Protein AF-X1P5G6-F1 (afdb_monomer)

Organism: NCBI:txid412755

Secondary structure (DSSP, 8-state):
--------TT-----TTHHHHHHHHHHHHHHHHHHHHHHHHHHHHHHHHHHHHHHHHHHHHHHHHHHHHHHHHHHHHTT---B-TTT-PEEPTTS-EE-HHHHHHHH-

Mean predicted aligned error: 16.53 Å

Foldseek 3Di:
DDDDDDDDDPDDDDPPVVVVVVVVVVVVVVVVVVVVVVVVVVVVVVVVVVVVVVVVVVVVVVVVVVVVVVVVVVVVVVPDFDADPPPRWTQDPVRDTDHPVVVVVVVD

Structure (mmCIF, N/CA/C/O backbone):
data_AF-X1P5G6-F1
#
_entry.id   AF-X1P5G6-F1
#
loop_
_atom_site.group_PDB
_atom_site.id
_atom_site.type_symbol
_atom_site.label_atom_id
_atom_site.label_alt_id
_atom_site.label_comp_id
_atom_site.label_asym_id
_atom_site.label_entity_id
_atom_site.label_seq_id
_atom_site.pdbx_PDB_ins_code
_atom_site.Cartn_x
_atom_site.Cartn_y
_atom_site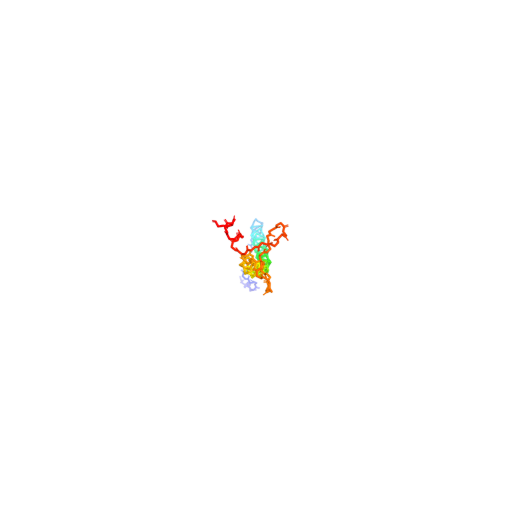.Cartn_z
_atom_site.occupancy
_atom_site.B_iso_or_equiv
_atom_site.auth_seq_id
_atom_site.auth_comp_id
_atom_site.auth_asym_id
_atom_site.auth_atom_id
_atom_site.pdbx_PDB_model_num
ATOM 1 N N . MET A 1 1 ? 46.450 -17.668 -64.295 1.00 36.09 1 MET A N 1
ATOM 2 C CA . MET A 1 1 ? 47.335 -18.277 -63.281 1.00 36.09 1 MET A CA 1
ATOM 3 C C . MET A 1 1 ? 46.866 -17.750 -61.936 1.00 36.09 1 MET A C 1
ATOM 5 O O . MET A 1 1 ? 46.835 -16.542 -61.756 1.00 36.09 1 MET A O 1
ATOM 9 N N . LEU A 1 2 ? 46.317 -18.641 -61.112 1.00 46.62 2 LEU A N 1
ATOM 10 C CA . LEU A 1 2 ? 45.580 -18.354 -59.879 1.00 46.62 2 LEU A CA 1
ATOM 11 C C . LEU A 1 2 ? 46.534 -18.017 -58.727 1.00 46.62 2 LEU A C 1
ATOM 13 O O . LEU A 1 2 ? 47.507 -18.735 -58.527 1.00 46.62 2 LEU A O 1
ATOM 17 N N . ALA A 1 3 ? 46.200 -16.994 -57.940 1.00 42.94 3 ALA A N 1
ATOM 18 C CA . ALA A 1 3 ? 46.677 -16.836 -56.567 1.00 42.94 3 ALA A CA 1
ATOM 19 C C . ALA A 1 3 ? 45.617 -16.062 -55.767 1.00 42.94 3 ALA A C 1
ATOM 21 O O . ALA A 1 3 ? 45.754 -14.874 -55.496 1.00 42.94 3 ALA A O 1
ATOM 22 N N . ILE A 1 4 ? 44.509 -16.740 -55.461 1.00 47.09 4 ILE A N 1
ATOM 23 C CA . ILE A 1 4 ? 43.516 -16.278 -54.489 1.00 47.09 4 ILE A CA 1
ATOM 24 C C . ILE A 1 4 ? 43.632 -17.238 -53.315 1.00 47.09 4 ILE A C 1
ATOM 26 O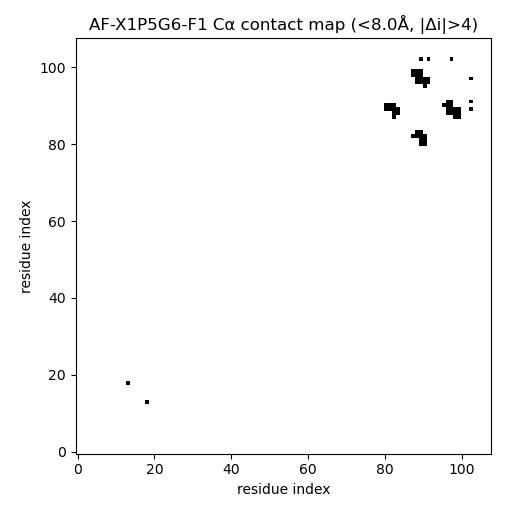 O . ILE A 1 4 ? 43.026 -18.305 -53.317 1.00 47.09 4 ILE A O 1
ATOM 30 N N . GLU A 1 5 ? 44.436 -16.870 -52.325 1.00 53.91 5 GLU A N 1
ATOM 31 C CA . GLU A 1 5 ? 44.390 -17.512 -51.021 1.00 53.91 5 GLU A CA 1
ATOM 32 C C . GLU A 1 5 ? 44.178 -16.462 -49.930 1.00 53.91 5 GLU A C 1
ATOM 34 O O . GLU A 1 5 ? 45.01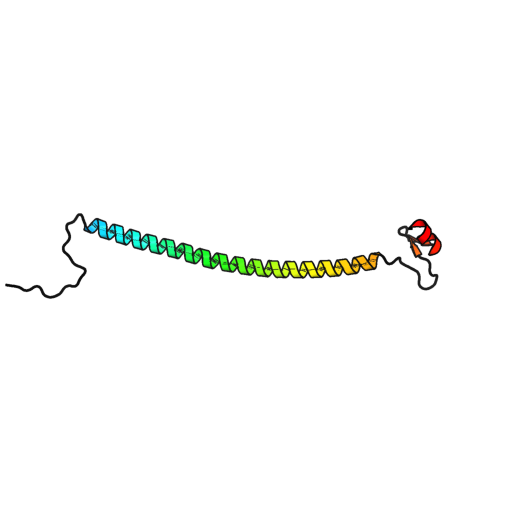1 -15.591 -49.701 1.00 53.91 5 GLU A O 1
ATOM 39 N N . LYS A 1 6 ? 43.048 -16.656 -49.237 1.00 57.53 6 LYS A N 1
ATOM 40 C CA . LYS A 1 6 ? 42.750 -16.275 -47.850 1.00 57.53 6 LYS A CA 1
ATOM 41 C C . LYS A 1 6 ? 42.475 -14.799 -47.556 1.00 57.53 6 LYS A C 1
ATOM 43 O O . LYS A 1 6 ? 43.336 -14.122 -47.019 1.00 57.53 6 LYS A O 1
ATOM 48 N N . ILE A 1 7 ? 41.208 -14.391 -47.689 1.00 43.41 7 ILE A N 1
ATOM 49 C CA . ILE A 1 7 ? 40.502 -13.559 -46.692 1.00 43.41 7 ILE A CA 1
ATOM 50 C C . ILE A 1 7 ? 39.030 -14.041 -46.635 1.00 43.41 7 ILE A C 1
ATOM 52 O O . ILE A 1 7 ? 38.448 -14.360 -47.665 1.00 43.41 7 ILE A O 1
ATOM 56 N N . GLY A 1 8 ? 38.490 -14.205 -45.419 1.00 52.50 8 GLY A N 1
ATOM 57 C CA . GLY A 1 8 ? 37.301 -15.004 -45.071 1.00 52.50 8 GLY A CA 1
ATOM 58 C C . GLY A 1 8 ? 35.901 -14.485 -45.482 1.00 52.50 8 GLY A C 1
ATOM 59 O O . GLY A 1 8 ? 35.775 -13.556 -46.275 1.00 52.50 8 GLY A O 1
ATOM 60 N N . PRO A 1 9 ? 34.823 -15.090 -44.935 1.00 51.91 9 PRO A N 1
ATOM 61 C CA . PRO A 1 9 ? 33.493 -15.196 -45.563 1.00 51.91 9 PRO A CA 1
ATOM 62 C C . PRO A 1 9 ? 32.648 -13.911 -45.617 1.00 51.91 9 PRO A C 1
ATOM 64 O O . PRO A 1 9 ? 31.495 -13.974 -46.028 1.00 51.91 9 PRO A O 1
ATOM 67 N N . TYR A 1 10 ? 33.193 -12.758 -45.223 1.00 53.09 10 TYR A N 1
ATOM 68 C CA . TYR A 1 10 ? 32.436 -11.506 -45.092 1.00 53.09 10 TYR A CA 1
ATOM 69 C C . TYR A 1 10 ? 32.877 -10.384 -46.034 1.00 53.09 10 TYR A C 1
ATOM 71 O O . TYR A 1 10 ? 32.258 -9.326 -46.025 1.00 53.09 10 TYR A O 1
ATOM 79 N N . PHE A 1 11 ? 33.918 -10.574 -46.849 1.00 45.88 11 PHE A N 1
ATOM 80 C CA . PHE A 1 11 ? 34.411 -9.504 -47.719 1.00 45.88 11 PHE A CA 1
ATOM 81 C C . PHE A 1 11 ? 34.156 -9.826 -49.191 1.00 45.88 11 PHE A C 1
ATOM 83 O O . PHE A 1 11 ? 35.060 -10.171 -49.950 1.00 45.88 11 PHE A O 1
ATOM 90 N N . PHE A 1 12 ? 32.885 -9.742 -49.586 1.00 49.12 12 PHE A N 1
ATOM 91 C CA . PHE A 1 12 ? 32.519 -9.644 -50.993 1.00 49.12 12 PHE A CA 1
ATOM 92 C C . PHE A 1 12 ? 32.611 -8.174 -51.414 1.00 49.12 12 PHE A C 1
ATOM 94 O O . PHE A 1 12 ? 32.210 -7.272 -50.686 1.00 49.12 12 PHE A O 1
ATOM 101 N N . PHE A 1 13 ? 33.197 -7.943 -52.580 1.00 52.28 13 PHE A N 1
ATOM 102 C CA . PHE A 1 13 ? 33.337 -6.644 -53.221 1.00 52.28 13 PHE A CA 1
ATOM 103 C C . PHE A 1 13 ? 31.940 -6.195 -53.680 1.00 52.28 13 PHE A C 1
ATOM 105 O O . PHE A 1 13 ? 31.412 -6.757 -54.639 1.00 52.28 13 PHE A O 1
ATOM 112 N N . VAL A 1 14 ? 31.308 -5.247 -52.980 1.00 45.44 14 VAL A N 1
ATOM 113 C CA . VAL A 1 14 ? 29.944 -4.798 -53.308 1.00 45.44 14 VAL A CA 1
ATOM 114 C C . VAL A 1 14 ? 29.952 -3.350 -53.829 1.00 45.44 14 VAL A C 1
ATOM 116 O O . VAL A 1 14 ? 30.642 -2.509 -53.248 1.00 45.44 14 VAL A O 1
ATOM 119 N N . PRO A 1 15 ? 29.231 -3.030 -54.926 1.00 56.91 15 PRO A N 1
ATOM 120 C CA . PRO A 1 15 ? 29.098 -1.667 -55.446 1.00 56.91 15 PRO A CA 1
ATOM 121 C C . PRO A 1 15 ? 28.544 -0.682 -54.401 1.00 56.91 15 PRO A C 1
ATOM 123 O O . PRO A 1 15 ? 27.775 -1.050 -53.516 1.00 56.91 15 PRO A O 1
ATOM 126 N N . ILE A 1 16 ? 28.929 0.589 -54.550 1.00 54.31 16 ILE A N 1
ATOM 127 C CA . ILE A 1 16 ? 28.742 1.720 -53.615 1.00 54.31 16 ILE A CA 1
ATOM 128 C C . ILE A 1 16 ? 27.288 1.909 -53.111 1.00 54.31 16 ILE A C 1
ATOM 130 O O . ILE A 1 16 ? 27.096 2.440 -52.020 1.00 54.31 16 ILE A O 1
ATOM 134 N N . GLU A 1 17 ? 26.268 1.430 -53.833 1.00 60.88 17 GLU A N 1
ATOM 135 C CA . GLU A 1 17 ? 24.854 1.501 -53.413 1.00 60.88 17 GLU A CA 1
ATOM 136 C C . GLU A 1 17 ? 24.443 0.457 -52.354 1.00 60.88 17 GLU A C 1
ATOM 138 O O . GLU A 1 17 ? 23.566 0.731 -51.537 1.00 60.88 17 GLU A O 1
ATOM 143 N N . GLN A 1 18 ? 25.083 -0.715 -52.294 1.00 58.34 18 GLN A N 1
ATOM 144 C CA . GLN A 1 18 ? 24.692 -1.771 -51.347 1.00 58.34 18 GLN A CA 1
ATOM 145 C C . GLN A 1 18 ? 25.323 -1.586 -49.957 1.00 58.34 18 GLN A C 1
ATOM 147 O O . GLN A 1 18 ? 24.743 -1.990 -48.951 1.00 58.34 18 GLN A O 1
ATOM 152 N N . PHE A 1 19 ? 26.488 -0.929 -49.889 1.00 63.47 19 PHE A N 1
ATOM 153 C CA . PHE A 1 19 ? 27.197 -0.638 -48.636 1.00 63.47 19 PHE A CA 1
ATOM 154 C C . PHE A 1 19 ? 26.336 0.186 -47.664 1.00 63.47 19 PHE A C 1
ATOM 156 O O . PHE A 1 19 ? 26.390 0.007 -46.447 1.00 63.47 19 PHE A O 1
ATOM 163 N N . HIS A 1 20 ? 25.485 1.059 -48.207 1.00 70.00 20 HIS A N 1
ATOM 164 C CA . HIS A 1 20 ? 24.540 1.840 -47.418 1.00 70.00 20 HIS A CA 1
ATOM 165 C C . HIS A 1 20 ? 23.436 0.981 -46.788 1.00 70.00 20 HIS A C 1
ATOM 167 O O . HIS A 1 20 ? 23.032 1.253 -45.658 1.00 70.00 20 HIS A O 1
ATOM 173 N N . ILE A 1 21 ? 22.961 -0.055 -47.484 1.00 78.62 21 ILE A N 1
ATOM 174 C CA . ILE A 1 21 ? 21.874 -0.919 -47.008 1.00 78.62 21 ILE A CA 1
ATOM 175 C C . ILE A 1 21 ? 22.345 -1.738 -45.805 1.00 78.62 21 ILE A C 1
ATOM 177 O O . ILE A 1 21 ? 21.655 -1.765 -44.789 1.00 78.62 21 ILE A O 1
ATOM 181 N N . ASP A 1 22 ? 23.542 -2.322 -45.869 1.00 76.62 22 ASP A N 1
ATOM 182 C CA . ASP A 1 22 ? 24.088 -3.129 -44.770 1.00 76.62 22 ASP A CA 1
ATOM 183 C C . ASP A 1 22 ? 24.327 -2.296 -43.503 1.00 76.62 22 ASP A C 1
ATOM 185 O O . ASP A 1 22 ? 24.035 -2.742 -42.390 1.00 76.62 22 ASP A O 1
ATOM 1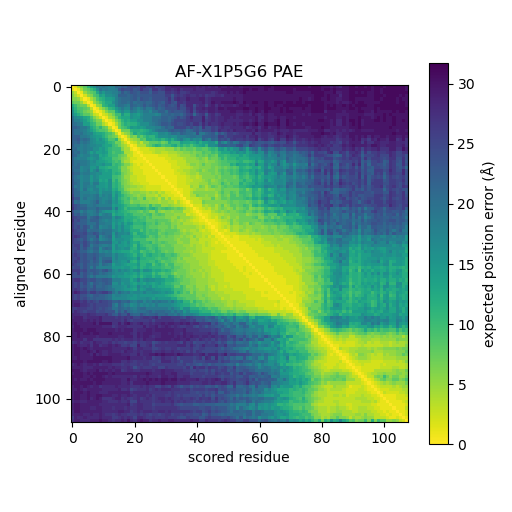89 N N . PHE A 1 23 ? 24.786 -1.050 -43.657 1.00 86.19 23 PHE A N 1
ATOM 190 C CA . PHE A 1 23 ? 24.949 -0.129 -42.533 1.00 86.19 23 PHE A CA 1
ATOM 191 C C . PHE A 1 23 ? 23.604 0.240 -41.892 1.00 86.19 23 PHE A C 1
ATOM 193 O O . PHE A 1 23 ? 23.483 0.245 -40.667 1.00 86.19 23 PHE A O 1
ATOM 200 N N . ILE A 1 24 ? 22.578 0.498 -42.711 1.00 88.69 24 ILE A N 1
ATOM 201 C CA . ILE A 1 24 ? 21.223 0.803 -42.235 1.00 88.69 24 ILE A CA 1
ATOM 202 C C . ILE A 1 24 ? 20.612 -0.410 -41.525 1.00 88.69 24 ILE A C 1
ATOM 204 O O . ILE A 1 24 ? 20.064 -0.261 -40.436 1.00 88.69 24 ILE A O 1
ATOM 208 N N . VAL A 1 25 ? 20.727 -1.611 -42.097 1.00 87.25 25 VAL A N 1
ATOM 209 C CA . VAL A 1 25 ? 20.206 -2.847 -41.492 1.00 87.25 25 VAL A CA 1
ATOM 210 C C . VAL A 1 25 ? 20.905 -3.134 -40.164 1.00 87.25 25 VAL A C 1
ATOM 212 O O . VAL A 1 25 ? 20.234 -3.412 -39.173 1.00 87.25 25 VAL A O 1
ATOM 215 N N . SER A 1 26 ? 22.230 -2.997 -40.107 1.00 87.69 26 SER A N 1
ATOM 216 C CA . SER A 1 26 ? 23.000 -3.143 -38.866 1.00 87.69 26 SER A CA 1
ATOM 217 C C . SER A 1 26 ? 22.562 -2.132 -37.799 1.00 87.69 26 SER A C 1
ATOM 219 O O . SER A 1 26 ? 22.270 -2.512 -36.665 1.00 87.69 26 SER A O 1
ATOM 221 N N . LEU A 1 27 ? 22.418 -0.854 -38.170 1.00 90.44 27 LEU A N 1
ATOM 222 C CA . LEU A 1 27 ? 21.950 0.199 -37.267 1.00 90.44 27 LEU A CA 1
ATOM 223 C C . LEU A 1 27 ? 20.538 -0.087 -36.734 1.00 90.44 27 LEU A C 1
ATOM 225 O O . LEU A 1 27 ? 20.288 0.083 -35.542 1.00 90.44 27 LEU A O 1
ATOM 229 N N . LEU A 1 28 ? 19.628 -0.546 -37.598 1.00 91.38 28 LEU A N 1
ATOM 230 C CA . LEU A 1 28 ? 18.263 -0.907 -37.216 1.00 91.38 28 LEU A CA 1
ATOM 231 C C . LEU A 1 28 ? 18.232 -2.110 -36.269 1.00 91.38 28 LEU A C 1
ATOM 233 O O . LEU A 1 28 ? 17.483 -2.085 -35.296 1.00 91.38 28 LEU A O 1
ATOM 237 N N . LEU A 1 29 ? 19.055 -3.135 -36.509 1.00 92.88 29 LEU A N 1
ATOM 238 C CA . LEU A 1 29 ? 19.153 -4.306 -35.632 1.00 92.88 29 LEU A CA 1
ATOM 239 C C . LEU A 1 29 ? 19.706 -3.938 -34.250 1.00 92.88 29 LEU A C 1
ATOM 241 O O . LEU A 1 2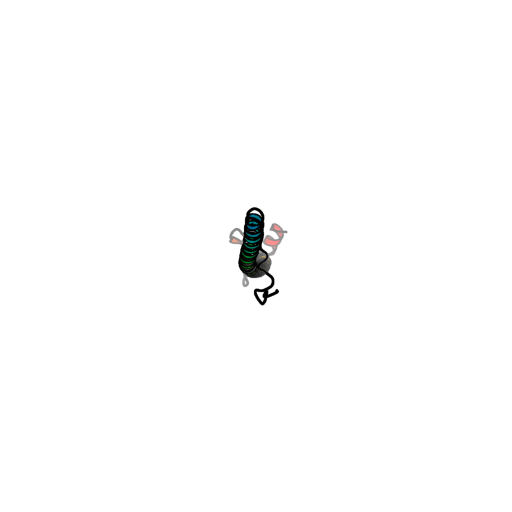9 ? 19.164 -4.381 -33.239 1.00 92.88 29 LEU A O 1
ATOM 245 N N . VAL A 1 30 ? 20.739 -3.091 -34.194 1.00 91.62 30 VAL A N 1
ATOM 246 C CA . VAL A 1 30 ? 21.296 -2.594 -32.926 1.00 91.62 30 VAL A CA 1
ATOM 247 C C . VAL A 1 30 ? 20.274 -1.731 -32.185 1.00 91.62 30 VAL A C 1
ATOM 249 O O . VAL A 1 30 ? 20.061 -1.934 -30.992 1.00 91.62 30 VAL A O 1
ATOM 252 N N . ALA A 1 31 ? 19.600 -0.807 -32.874 1.00 91.62 31 ALA A N 1
ATOM 253 C CA . ALA A 1 31 ? 18.570 0.038 -32.272 1.00 91.62 31 ALA A CA 1
ATOM 254 C C . ALA A 1 31 ? 17.391 -0.787 -31.729 1.00 91.62 31 ALA A C 1
ATOM 256 O O . ALA A 1 31 ? 16.926 -0.532 -30.619 1.00 91.62 31 ALA A O 1
ATOM 257 N N . ALA A 1 32 ? 16.942 -1.799 -32.478 1.00 92.00 32 ALA A N 1
ATOM 258 C CA . ALA A 1 32 ? 15.897 -2.718 -32.039 1.00 92.00 32 ALA A CA 1
ATOM 259 C C . ALA A 1 32 ? 16.324 -3.518 -30.798 1.00 92.00 32 ALA A C 1
ATOM 261 O O . ALA A 1 32 ? 15.541 -3.625 -29.858 1.00 92.00 32 ALA A O 1
ATOM 262 N N . GLY A 1 33 ? 17.565 -4.020 -30.759 1.00 90.19 33 GLY A N 1
ATOM 263 C CA . GLY A 1 33 ? 18.117 -4.697 -29.582 1.00 90.19 33 GLY A CA 1
ATOM 264 C C . GLY A 1 33 ? 18.124 -3.796 -28.345 1.00 90.19 33 GLY A C 1
ATOM 265 O O . GLY A 1 33 ? 17.534 -4.144 -27.328 1.00 90.19 33 GLY A O 1
ATOM 266 N N . VAL A 1 34 ? 18.679 -2.585 -28.467 1.00 90.81 34 VAL A N 1
ATOM 267 C CA . VAL A 1 34 ? 18.759 -1.618 -27.358 1.00 90.81 34 VAL A CA 1
ATOM 268 C C . VAL A 1 34 ? 17.374 -1.237 -26.822 1.00 90.81 34 VAL A C 1
ATOM 270 O O . VAL A 1 34 ? 17.200 -1.133 -25.609 1.00 90.81 34 VAL A O 1
ATOM 273 N N . LEU A 1 35 ? 16.378 -1.043 -27.694 1.00 86.50 35 LEU A N 1
ATOM 274 C CA . LEU A 1 35 ? 15.003 -0.744 -27.272 1.00 86.50 35 LEU A CA 1
ATOM 275 C C . LEU A 1 35 ? 14.394 -1.894 -26.457 1.00 86.50 35 LEU A C 1
ATOM 277 O O . LEU A 1 35 ? 13.821 -1.652 -25.395 1.00 86.50 35 LEU A O 1
ATOM 281 N N . LEU A 1 36 ? 14.577 -3.137 -26.914 1.00 85.62 36 LEU A N 1
ATOM 282 C CA . LEU A 1 36 ? 14.082 -4.327 -26.219 1.00 85.62 36 LEU A CA 1
ATOM 283 C C . LEU A 1 36 ? 14.749 -4.518 -24.843 1.00 85.62 36 LEU A C 1
ATOM 285 O O . LEU A 1 36 ? 14.067 -4.877 -23.880 1.00 85.62 36 LEU A O 1
ATOM 289 N N . ASP A 1 37 ? 16.050 -4.239 -24.723 1.00 82.06 37 ASP A N 1
ATOM 290 C CA . ASP A 1 37 ? 16.783 -4.313 -23.451 1.00 82.06 37 ASP A CA 1
ATOM 291 C C . ASP A 1 37 ? 16.291 -3.274 -22.422 1.00 82.06 37 ASP A C 1
ATOM 293 O O . ASP A 1 37 ? 16.108 -3.591 -21.239 1.00 82.06 37 ASP A O 1
ATOM 297 N N . ILE A 1 38 ? 16.019 -2.036 -22.859 1.00 83.50 38 ILE A N 1
ATOM 298 C CA . ILE A 1 38 ? 15.532 -0.953 -21.985 1.00 83.50 38 ILE A CA 1
ATOM 299 C C . ILE A 1 38 ? 14.173 -1.308 -21.364 1.00 83.50 38 ILE A C 1
ATOM 301 O O . ILE A 1 38 ? 13.976 -1.126 -20.154 1.00 83.50 38 ILE A O 1
ATOM 305 N N . ASP A 1 39 ? 13.245 -1.836 -22.163 1.00 83.75 39 ASP A N 1
ATOM 306 C CA . ASP A 1 39 ? 11.915 -2.229 -21.688 1.00 83.75 39 ASP A CA 1
ATOM 307 C C . ASP A 1 39 ? 11.992 -3.370 -20.660 1.00 83.75 39 ASP A C 1
ATOM 309 O O . ASP A 1 39 ? 11.289 -3.349 -19.639 1.00 83.75 39 ASP A O 1
ATOM 313 N N . LEU A 1 40 ? 12.903 -4.330 -20.862 1.00 80.00 40 LEU A N 1
ATOM 314 C CA . LEU A 1 40 ? 13.105 -5.453 -19.944 1.00 80.00 40 LEU A CA 1
ATOM 315 C C . LEU A 1 40 ? 13.590 -4.983 -18.561 1.00 80.00 40 LEU A C 1
ATOM 317 O O . LEU A 1 40 ? 13.086 -5.435 -17.526 1.00 80.00 40 LEU A O 1
ATOM 321 N N . HIS A 1 41 ? 14.527 -4.029 -18.534 1.00 83.06 41 HIS A N 1
ATOM 322 C CA . HIS A 1 41 ? 15.054 -3.443 -17.298 1.00 83.06 41 HIS A CA 1
ATOM 323 C C . HIS A 1 41 ? 13.981 -2.668 -16.522 1.00 83.06 41 HIS A C 1
ATOM 325 O O . HIS A 1 41 ? 13.916 -2.742 -15.289 1.00 83.06 41 HIS A O 1
ATOM 331 N N . LYS A 1 42 ? 13.108 -1.944 -17.230 1.00 86.06 42 LYS A N 1
ATOM 332 C CA . LYS A 1 42 ? 12.030 -1.164 -16.614 1.00 86.06 42 LYS A CA 1
ATOM 333 C C . LYS A 1 42 ? 11.000 -2.067 -15.928 1.00 86.06 42 LYS A C 1
ATOM 335 O O . LYS A 1 42 ? 10.675 -1.848 -14.759 1.00 86.06 42 LYS A O 1
ATOM 340 N N . LEU A 1 43 ? 10.584 -3.143 -16.601 1.00 85.19 43 LEU A N 1
ATOM 341 C CA . LEU A 1 43 ? 9.653 -4.134 -16.050 1.00 85.19 43 LEU A CA 1
ATOM 342 C C . LEU A 1 43 ? 10.225 -4.867 -14.827 1.00 85.19 43 LEU A C 1
ATOM 344 O O . LEU A 1 43 ? 9.486 -5.171 -13.887 1.00 85.19 43 LEU A O 1
ATOM 348 N N . ALA A 1 44 ? 11.534 -5.144 -14.807 1.00 84.56 44 ALA A N 1
ATOM 349 C CA . ALA A 1 44 ? 12.191 -5.766 -13.657 1.00 84.56 44 ALA A CA 1
ATOM 350 C C . ALA A 1 44 ? 12.125 -4.877 -12.401 1.00 84.56 44 ALA A C 1
ATOM 352 O O . ALA A 1 44 ? 11.860 -5.374 -11.303 1.00 84.56 44 ALA A O 1
ATOM 353 N N . LYS A 1 45 ? 12.287 -3.557 -12.561 1.00 87.50 45 LYS A N 1
ATOM 354 C CA . LYS A 1 45 ? 12.211 -2.592 -11.454 1.00 87.50 45 LYS A CA 1
ATOM 355 C C . LYS A 1 45 ? 10.786 -2.428 -10.919 1.00 87.50 45 LYS A C 1
ATOM 357 O O . LYS A 1 45 ? 10.579 -2.419 -9.707 1.00 87.50 45 LYS A O 1
ATOM 362 N N . GLU A 1 46 ? 9.799 -2.344 -11.809 1.00 88.38 46 GLU A N 1
ATOM 363 C CA . GLU A 1 46 ? 8.387 -2.179 -11.434 1.00 88.38 46 GLU A CA 1
ATOM 364 C C . GLU A 1 46 ? 7.836 -3.393 -10.667 1.00 88.38 46 GLU A C 1
ATOM 366 O O . GLU A 1 46 ? 7.077 -3.233 -9.708 1.00 88.38 46 GLU A O 1
ATOM 371 N N . LYS A 1 47 ? 8.266 -4.613 -11.020 1.00 86.19 47 LYS A N 1
ATOM 372 C CA . LYS A 1 47 ? 7.880 -5.839 -10.300 1.00 86.19 47 LYS A CA 1
ATOM 373 C C . LYS A 1 47 ? 8.362 -5.856 -8.846 1.00 86.19 47 LYS A C 1
ATOM 375 O O . LYS A 1 47 ? 7.622 -6.318 -7.981 1.00 86.19 47 LYS A O 1
ATOM 380 N N . GLY A 1 48 ? 9.565 -5.345 -8.568 1.00 87.19 48 GLY A N 1
ATOM 381 C CA . GLY A 1 48 ? 10.108 -5.279 -7.206 1.00 87.19 48 GLY A CA 1
ATOM 382 C C . GLY A 1 48 ? 9.257 -4.401 -6.289 1.00 87.19 48 GLY A C 1
ATOM 383 O O . GLY A 1 48 ? 8.788 -4.862 -5.250 1.00 87.19 48 GLY A O 1
ATOM 384 N N . ILE A 1 49 ? 8.969 -3.177 -6.742 1.00 93.00 49 ILE A N 1
ATOM 385 C CA . ILE A 1 49 ? 8.148 -2.202 -6.006 1.00 93.00 49 ILE A CA 1
ATOM 386 C C . ILE A 1 49 ? 6.734 -2.746 -5.778 1.00 93.00 49 ILE A C 1
ATOM 388 O O . ILE A 1 49 ? 6.180 -2.615 -4.690 1.00 93.00 49 ILE A O 1
ATOM 392 N N . LYS A 1 50 ? 6.147 -3.401 -6.789 1.00 93.56 50 LYS A N 1
ATOM 393 C CA . LYS A 1 50 ? 4.809 -3.991 -6.671 1.00 93.56 50 LYS A CA 1
ATOM 394 C C . LYS A 1 50 ? 4.751 -5.087 -5.605 1.00 93.56 50 LYS A C 1
ATOM 396 O O . LYS A 1 50 ? 3.783 -5.137 -4.851 1.00 93.56 50 LYS A O 1
ATOM 401 N N . ASN A 1 51 ? 5.771 -5.941 -5.529 1.00 93.12 51 ASN A N 1
ATOM 402 C CA . ASN A 1 51 ? 5.839 -7.006 -4.527 1.00 93.12 51 ASN A CA 1
ATOM 403 C C . ASN A 1 51 ? 5.992 -6.445 -3.109 1.00 93.12 51 ASN A C 1
ATOM 405 O O . ASN A 1 51 ? 5.348 -6.938 -2.187 1.00 93.12 51 ASN A O 1
ATOM 409 N N . GLU A 1 52 ? 6.816 -5.413 -2.933 1.00 94.75 52 GLU A N 1
ATOM 410 C CA . GLU A 1 52 ? 6.980 -4.735 -1.644 1.00 94.75 52 GLU A CA 1
ATOM 411 C C . GLU A 1 52 ? 5.681 -4.050 -1.202 1.00 94.75 52 GLU A C 1
ATOM 413 O O . GLU A 1 52 ? 5.220 -4.262 -0.081 1.00 94.75 52 GLU A O 1
ATOM 418 N N . LEU A 1 53 ? 5.021 -3.332 -2.117 1.00 95.38 53 LEU A N 1
ATOM 419 C CA . LEU A 1 53 ? 3.721 -2.712 -1.863 1.00 95.38 53 LEU A CA 1
ATOM 420 C C . LEU A 1 53 ? 2.654 -3.751 -1.491 1.00 95.38 53 LEU A C 1
ATOM 422 O O . LEU A 1 53 ? 1.864 -3.524 -0.579 1.00 95.38 53 LEU A O 1
ATOM 426 N N . MET A 1 54 ? 2.636 -4.900 -2.175 1.00 96.19 54 MET A N 1
ATOM 427 C CA . MET A 1 54 ? 1.721 -5.998 -1.855 1.00 96.19 54 MET A CA 1
ATOM 428 C C . MET A 1 54 ? 1.954 -6.551 -0.445 1.00 96.19 54 MET A C 1
ATOM 430 O O . MET A 1 54 ? 0.976 -6.805 0.253 1.00 96.19 54 MET A O 1
ATOM 434 N N . ARG A 1 55 ? 3.212 -6.697 -0.008 1.00 95.94 55 ARG A N 1
ATOM 435 C CA . ARG A 1 55 ? 3.544 -7.157 1.352 1.00 95.94 55 ARG A CA 1
ATOM 436 C C . ARG A 1 55 ? 3.078 -6.168 2.413 1.00 95.94 55 ARG A C 1
ATOM 438 O O . ARG A 1 55 ? 2.328 -6.555 3.300 1.00 95.94 55 ARG A O 1
ATOM 445 N N . ALA A 1 56 ? 3.431 -4.893 2.261 1.00 95.75 56 ALA A N 1
ATOM 446 C CA . ALA A 1 56 ? 3.017 -3.851 3.197 1.00 95.75 56 ALA A CA 1
ATOM 447 C C . ALA A 1 56 ? 1.484 -3.739 3.295 1.00 95.75 56 ALA A C 1
ATOM 449 O O . ALA A 1 56 ? 0.932 -3.569 4.380 1.00 95.75 56 ALA A O 1
ATOM 450 N N . ASN A 1 57 ? 0.776 -3.873 2.169 1.00 97.12 57 ASN A N 1
ATOM 451 C CA . ASN A 1 57 ? -0.684 -3.842 2.160 1.00 97.12 57 ASN A CA 1
ATOM 452 C C . ASN A 1 57 ? -1.305 -5.087 2.818 1.00 97.12 57 ASN A C 1
ATOM 454 O O . ASN A 1 57 ? -2.339 -4.981 3.474 1.00 97.12 57 ASN A O 1
ATOM 458 N N . MET A 1 58 ? -0.679 -6.258 2.665 1.00 97.38 58 MET A N 1
ATOM 459 C CA . MET A 1 58 ? -1.104 -7.487 3.338 1.00 97.38 58 MET A CA 1
ATOM 460 C C . MET A 1 58 ? -0.939 -7.366 4.856 1.00 97.38 58 MET A C 1
ATOM 462 O O . MET A 1 58 ? -1.905 -7.585 5.581 1.00 97.38 58 MET A O 1
ATOM 466 N N . GLU A 1 59 ? 0.223 -6.909 5.326 1.00 96.81 59 GLU A N 1
ATOM 467 C CA . GLU A 1 59 ? 0.486 -6.658 6.751 1.00 96.81 59 GLU A CA 1
ATOM 468 C C . GLU A 1 59 ? -0.505 -5.645 7.343 1.00 96.81 59 GLU A C 1
ATOM 470 O O . GLU A 1 59 ? -1.080 -5.864 8.411 1.00 96.81 59 GLU A O 1
ATOM 475 N N . LEU A 1 60 ? -0.766 -4.549 6.621 1.00 97.19 60 LEU A N 1
ATOM 476 C CA . LEU A 1 60 ? -1.745 -3.546 7.034 1.00 97.19 60 LEU A CA 1
ATOM 477 C C . LEU A 1 60 ? -3.162 -4.132 7.118 1.00 97.19 60 LEU A C 1
ATOM 479 O O . LEU A 1 60 ? -3.901 -3.831 8.057 1.00 97.19 60 LEU A O 1
ATOM 483 N N . SER A 1 61 ? -3.546 -4.965 6.147 1.00 97.56 61 SER A N 1
ATOM 484 C CA . SER A 1 61 ? -4.849 -5.632 6.127 1.00 97.56 61 SER A CA 1
ATOM 485 C C . SER A 1 61 ? -5.014 -6.591 7.307 1.00 97.56 61 SER A C 1
ATOM 487 O O . SER A 1 61 ? -6.073 -6.602 7.934 1.00 97.56 61 SER A O 1
ATOM 489 N N . GLU A 1 62 ? -3.985 -7.372 7.633 1.00 97.50 62 GLU A N 1
ATOM 490 C CA . GLU A 1 62 ? -3.994 -8.302 8.769 1.00 97.50 62 GLU A CA 1
ATOM 491 C C . GLU A 1 62 ? -4.104 -7.561 10.105 1.00 97.50 62 GLU A C 1
ATOM 493 O O . GLU A 1 62 ? -4.963 -7.884 10.928 1.00 97.50 62 GLU A O 1
ATOM 498 N N . ALA A 1 63 ? -3.301 -6.511 10.299 1.00 95.69 63 ALA A N 1
ATOM 499 C CA . ALA A 1 63 ? -3.369 -5.681 11.498 1.00 95.69 63 ALA A CA 1
ATOM 500 C C . ALA A 1 63 ? -4.753 -5.031 11.663 1.00 95.69 63 ALA A C 1
ATOM 502 O O . ALA A 1 63 ? -5.305 -4.997 12.763 1.00 95.69 63 ALA A O 1
ATOM 503 N N . ASN A 1 64 ? -5.347 -4.546 10.568 1.00 97.44 64 ASN A N 1
ATOM 504 C CA . ASN A 1 64 ? -6.683 -3.957 10.593 1.00 97.44 64 ASN A CA 1
ATOM 505 C C . ASN A 1 64 ? -7.755 -4.997 10.960 1.00 97.44 64 ASN A C 1
ATOM 507 O O . ASN A 1 64 ? -8.619 -4.711 11.788 1.00 97.44 64 ASN A O 1
ATOM 511 N N . ALA A 1 65 ? -7.671 -6.218 10.423 1.00 96.94 65 ALA A N 1
ATOM 512 C CA . ALA A 1 65 ? -8.582 -7.303 10.787 1.00 96.94 65 ALA A CA 1
ATOM 513 C C . ALA A 1 65 ? -8.500 -7.644 12.287 1.00 96.94 65 ALA A C 1
ATOM 515 O O . ALA A 1 65 ? -9.530 -7.691 12.960 1.00 96.94 65 ALA A O 1
ATOM 516 N N . ALA A 1 66 ? -7.289 -7.778 12.839 1.00 94.69 66 ALA A N 1
ATOM 517 C CA . ALA A 1 66 ? -7.082 -8.048 14.265 1.00 94.69 66 ALA A CA 1
ATOM 518 C C . ALA A 1 66 ? -7.613 -6.915 15.170 1.00 94.69 66 ALA A C 1
ATOM 520 O O . ALA A 1 66 ? -8.204 -7.158 16.230 1.00 94.69 66 ALA A O 1
ATOM 521 N N . LEU A 1 67 ? -7.447 -5.656 14.747 1.00 94.62 67 LEU A N 1
ATOM 522 C CA . LEU A 1 67 ? -8.023 -4.501 15.440 1.00 94.62 67 LEU A CA 1
ATOM 523 C C . LEU A 1 67 ? -9.554 -4.530 15.404 1.00 94.62 67 LEU A C 1
ATOM 525 O O . LEU A 1 67 ? -10.195 -4.283 16.426 1.00 94.62 67 LEU A O 1
ATOM 529 N N . GLN A 1 68 ? -10.152 -4.840 14.253 1.00 93.94 68 GLN A N 1
ATOM 530 C CA . GLN A 1 68 ? -11.605 -4.940 14.119 1.00 93.94 68 GLN A CA 1
ATOM 531 C C . GLN A 1 68 ? -12.188 -6.058 14.983 1.00 93.94 68 GLN A C 1
ATOM 533 O O . GLN A 1 68 ? -13.213 -5.839 15.630 1.00 93.94 68 GLN A O 1
ATOM 538 N N . GLU A 1 69 ? -11.527 -7.212 15.051 1.00 91.81 69 GLU A N 1
ATOM 539 C CA . GLU A 1 69 ? -11.904 -8.317 15.934 1.00 91.81 69 GLU A CA 1
ATOM 540 C C . GLU A 1 69 ? -11.859 -7.887 17.407 1.00 91.81 69 GLU A C 1
ATOM 542 O O . GLU A 1 69 ? -12.847 -8.008 18.133 1.00 91.81 69 GLU A O 1
ATOM 547 N N . SER A 1 70 ? -10.763 -7.255 17.832 1.00 86.38 70 SER A N 1
ATOM 548 C CA . SER A 1 70 ? -10.623 -6.714 19.191 1.00 86.38 70 SER A CA 1
ATOM 549 C C . SER A 1 70 ? -11.721 -5.694 19.523 1.00 86.38 70 SER A C 1
ATOM 551 O O . SER A 1 70 ? -12.314 -5.717 20.606 1.00 86.38 70 SER A O 1
ATOM 553 N N . LEU A 1 71 ? -12.053 -4.814 18.574 1.00 86.88 71 LEU A N 1
ATOM 554 C CA . LEU A 1 71 ? -13.153 -3.861 18.717 1.00 86.88 71 LEU A CA 1
ATOM 555 C C . LEU A 1 71 ? -14.522 -4.550 18.768 1.00 86.88 71 LEU A C 1
ATOM 557 O O . LEU A 1 71 ? -15.404 -4.073 19.486 1.00 86.88 71 LEU A O 1
ATOM 561 N N . ALA A 1 72 ? -14.720 -5.648 18.037 1.00 82.31 72 ALA A N 1
ATOM 562 C CA . ALA A 1 72 ? -15.941 -6.442 18.109 1.00 82.31 72 ALA A CA 1
ATOM 563 C C . ALA A 1 72 ? -16.110 -7.054 19.507 1.00 82.31 72 ALA A C 1
ATOM 565 O O . ALA A 1 72 ? -17.186 -6.927 20.091 1.00 82.31 72 ALA A O 1
ATOM 566 N N . HIS A 1 73 ? -15.041 -7.596 20.098 1.00 73.81 73 HIS A N 1
ATOM 567 C CA . HIS A 1 73 ? -15.069 -8.096 21.475 1.00 73.81 73 HIS A CA 1
ATOM 568 C C . HIS A 1 73 ? -15.414 -6.995 22.485 1.00 73.81 73 HIS A C 1
ATOM 570 O O . HIS A 1 73 ? -16.286 -7.194 23.329 1.00 73.81 73 HIS A O 1
ATOM 576 N N . ILE A 1 74 ? -14.831 -5.797 22.363 1.00 72.62 74 ILE A N 1
ATOM 577 C CA . ILE A 1 74 ? -15.176 -4.662 23.238 1.00 72.62 74 ILE A CA 1
ATOM 578 C C . ILE A 1 74 ? -16.640 -4.231 23.053 1.00 72.62 74 ILE A C 1
ATOM 580 O O . ILE A 1 74 ? -17.298 -3.873 24.028 1.00 72.6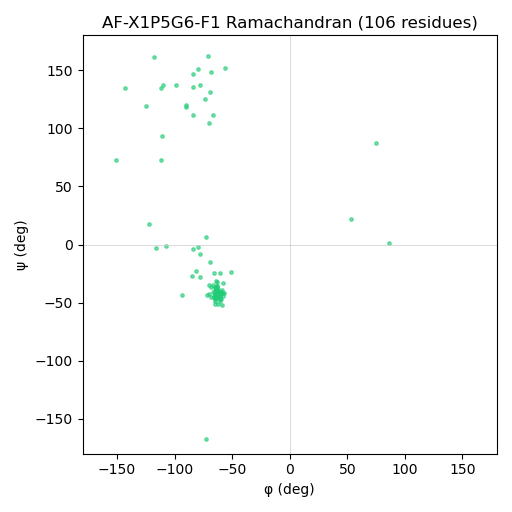2 74 ILE A O 1
ATOM 584 N N . LYS A 1 75 ? -17.188 -4.265 21.831 1.00 57.84 75 LYS A N 1
ATOM 585 C CA . LYS A 1 75 ? -18.610 -3.956 21.596 1.00 57.84 75 LYS A CA 1
ATOM 586 C C . LYS A 1 75 ? -19.545 -4.946 22.296 1.00 57.84 75 LYS A C 1
ATOM 588 O O . LYS A 1 75 ? -20.589 -4.512 22.769 1.00 57.84 75 LYS A O 1
ATOM 593 N N . VAL A 1 76 ? -19.162 -6.217 22.444 1.00 59.03 76 VAL A N 1
ATOM 594 C CA . VAL A 1 76 ? -19.929 -7.190 23.246 1.00 59.03 76 VAL A C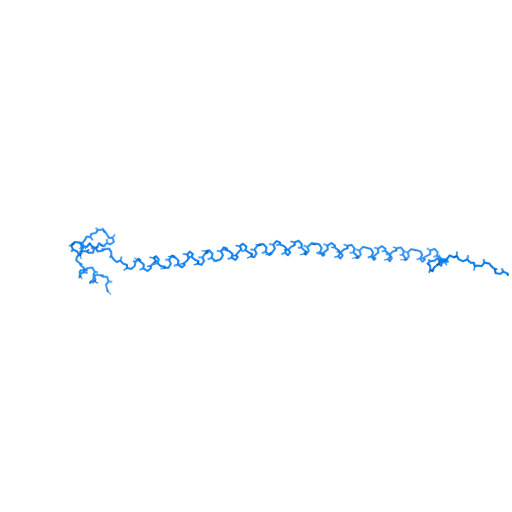A 1
ATOM 595 C C . VAL A 1 76 ? -19.951 -6.786 24.728 1.00 59.03 76 VAL A C 1
ATOM 597 O O . VAL A 1 76 ? -20.995 -6.875 25.369 1.00 59.03 76 VAL A O 1
ATOM 600 N N . LEU A 1 77 ? -18.856 -6.227 25.259 1.00 57.38 77 LEU A N 1
ATOM 601 C CA . LEU A 1 77 ? -18.819 -5.692 26.628 1.00 57.38 77 LEU A CA 1
ATOM 602 C C . LEU A 1 77 ? -19.658 -4.414 26.826 1.00 57.38 77 LEU A C 1
ATOM 604 O O . LEU A 1 77 ? -19.961 -4.070 27.964 1.00 57.38 77 LEU A O 1
ATOM 608 N N . LYS A 1 78 ? -20.081 -3.721 25.758 1.00 55.81 78 LYS A N 1
ATOM 609 C CA . LYS A 1 78 ? -20.961 -2.537 25.860 1.00 55.81 78 LYS A CA 1
ATOM 610 C C . LYS A 1 78 ? -22.437 -2.877 26.096 1.00 55.81 78 LYS A C 1
ATOM 612 O O . LYS A 1 78 ? -23.213 -1.969 26.360 1.00 55.81 78 LYS A O 1
ATOM 617 N N . GLY A 1 79 ? -22.823 -4.154 26.020 1.00 61.19 79 GLY A N 1
ATOM 618 C CA . GLY A 1 79 ? -24.144 -4.627 26.453 1.00 61.19 79 GLY A CA 1
ATOM 619 C C . GLY A 1 79 ? -24.235 -4.912 27.958 1.00 61.19 79 GLY A C 1
ATOM 620 O O . GLY A 1 79 ? -25.302 -5.269 28.450 1.00 61.19 79 GLY A O 1
ATOM 621 N N . LEU A 1 80 ? -23.126 -4.788 28.699 1.00 68.44 80 LEU A N 1
ATOM 622 C CA . LEU A 1 80 ? -23.104 -4.984 30.146 1.00 68.44 80 LEU A CA 1
ATOM 623 C C . LEU A 1 80 ? -23.527 -3.691 30.843 1.00 68.44 80 LEU A C 1
ATOM 625 O O . LEU A 1 80 ? -22.798 -2.699 30.844 1.00 68.44 80 LEU A O 1
ATOM 629 N N . ILE A 1 81 ? -24.702 -3.719 31.464 1.00 75.88 81 ILE A N 1
ATOM 630 C CA . ILE A 1 81 ? -25.178 -2.623 32.305 1.00 75.88 81 ILE A CA 1
ATOM 631 C C . ILE A 1 81 ? -24.345 -2.534 33.597 1.00 75.88 81 ILE A C 1
ATOM 633 O O . ILE A 1 81 ? -24.143 -3.548 34.273 1.00 75.88 81 ILE A O 1
ATOM 637 N N . PRO A 1 82 ? -23.847 -1.345 33.978 1.00 77.31 82 PRO A N 1
ATOM 638 C CA . PRO A 1 82 ? -23.099 -1.175 35.218 1.00 77.31 82 PRO A CA 1
ATOM 639 C C . PRO A 1 82 ? -24.013 -1.406 36.433 1.00 77.31 82 PRO A C 1
ATOM 641 O O . PRO A 1 82 ? -24.901 -0.600 36.721 1.00 77.31 82 PRO A O 1
ATOM 644 N N . ILE A 1 83 ? -23.775 -2.502 37.162 1.00 81.25 83 ILE A N 1
ATOM 645 C CA . ILE A 1 83 ? -24.485 -2.864 38.397 1.00 81.25 83 ILE A CA 1
ATOM 646 C C . ILE A 1 83 ? -23.566 -2.718 39.615 1.00 81.25 83 ILE A C 1
ATOM 648 O O . ILE A 1 83 ? -22.398 -3.106 39.590 1.00 81.25 83 ILE A O 1
ATOM 652 N N . CYS A 1 84 ? -24.079 -2.157 40.708 1.00 85.06 84 CYS A N 1
ATOM 653 C CA . CYS A 1 84 ? -23.344 -2.102 41.970 1.00 85.06 84 CYS A CA 1
ATOM 654 C C . CYS A 1 84 ? -23.316 -3.491 42.628 1.00 85.06 84 CYS A C 1
ATOM 656 O O . CYS A 1 84 ? -24.371 -4.062 42.893 1.00 85.06 84 CYS A O 1
ATOM 658 N N . ALA A 1 85 ? -22.132 -4.015 42.957 1.00 82.06 85 ALA A N 1
ATOM 659 C CA . ALA A 1 85 ? -21.994 -5.330 43.594 1.00 82.06 85 ALA A CA 1
ATOM 660 C C . ALA A 1 85 ? -22.597 -5.401 45.013 1.00 82.06 85 ALA A C 1
ATOM 662 O O . ALA A 1 85 ? -22.993 -6.475 45.456 1.00 82.06 85 ALA A O 1
ATOM 663 N N . GLU A 1 86 ? -22.701 -4.264 45.705 1.00 83.88 86 GLU A N 1
ATOM 664 C CA . GLU A 1 86 ? -23.147 -4.204 47.101 1.00 83.88 86 GLU A CA 1
ATOM 665 C C . GLU A 1 86 ? -24.651 -3.943 47.240 1.00 83.88 86 GLU A C 1
ATOM 667 O O . GLU A 1 86 ? -25.333 -4.623 48.001 1.00 83.88 86 GLU A O 1
ATOM 672 N N . CYS A 1 87 ? -25.205 -3.008 46.459 1.00 85.06 87 CYS A N 1
ATOM 673 C CA . CYS A 1 87 ? -26.633 -2.673 46.521 1.00 85.06 87 CYS A CA 1
ATOM 674 C C . CYS A 1 87 ? -27.462 -3.167 45.324 1.00 85.06 87 CYS A C 1
ATOM 676 O O . CYS A 1 87 ? -28.669 -2.934 45.295 1.00 85.06 87 CYS A O 1
ATOM 678 N N . LYS A 1 88 ? -26.838 -3.823 44.333 1.00 81.69 88 LYS A N 1
ATOM 679 C 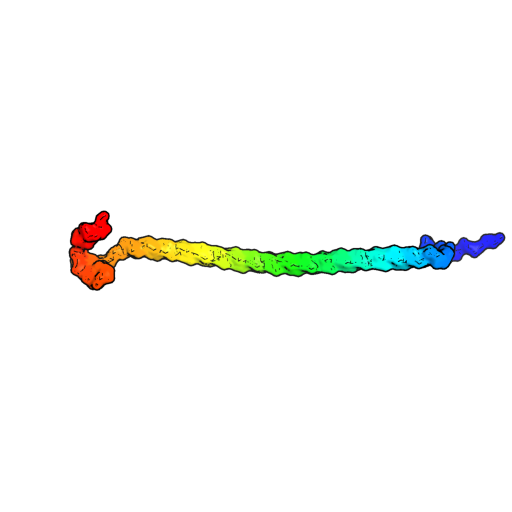CA . LYS A 1 88 ? -27.466 -4.362 43.108 1.00 81.69 88 LYS A CA 1
ATOM 680 C C . LYS A 1 88 ? -28.292 -3.358 42.294 1.00 81.69 88 LYS A C 1
ATOM 682 O O . LYS A 1 88 ? -29.137 -3.764 41.509 1.00 81.69 88 LYS A O 1
ATOM 687 N N . LYS A 1 89 ? -28.058 -2.053 42.445 1.00 86.38 89 LYS A N 1
ATOM 688 C CA . LYS A 1 89 ? -28.683 -1.015 41.610 1.00 86.38 89 LYS A CA 1
ATOM 689 C C . LYS A 1 89 ? -27.973 -0.906 40.264 1.00 86.38 89 LYS A C 1
ATOM 691 O O . LYS A 1 89 ? -26.769 -1.150 40.196 1.00 86.38 89 LYS A O 1
ATOM 696 N N . VAL A 1 90 ? -28.703 -0.509 39.227 1.00 86.56 90 VAL A N 1
ATOM 697 C CA . VAL A 1 90 ? -28.180 -0.235 37.880 1.00 86.56 90 VAL A CA 1
ATOM 698 C C . VAL A 1 90 ? -27.981 1.263 37.725 1.00 86.56 90 VAL A C 1
ATOM 700 O O . VAL A 1 90 ? -28.827 2.048 38.166 1.00 86.56 90 VAL A O 1
ATOM 703 N N . ARG A 1 91 ? -26.862 1.669 37.126 1.00 82.81 91 ARG A N 1
ATOM 704 C CA . ARG A 1 91 ? -26.621 3.071 36.781 1.00 82.81 91 ARG A CA 1
ATOM 705 C C . ARG A 1 91 ? -27.146 3.350 35.375 1.00 82.81 91 ARG A C 1
ATOM 707 O O . ARG A 1 91 ? -26.678 2.746 34.418 1.00 82.81 91 ARG A O 1
ATOM 714 N N . ASP A 1 92 ? -28.106 4.260 35.290 1.00 76.19 92 ASP A N 1
ATOM 715 C CA . ASP A 1 92 ? -28.672 4.770 34.039 1.00 76.19 92 ASP A CA 1
ATOM 716 C C . ASP A 1 92 ? -27.661 5.675 33.299 1.00 76.19 92 ASP A C 1
ATOM 718 O O . ASP A 1 92 ? -26.731 6.210 33.913 1.00 76.19 92 ASP A O 1
ATOM 722 N N . ASP A 1 93 ? -27.876 5.919 32.005 1.00 76.69 93 ASP A N 1
ATOM 723 C CA . ASP A 1 93 ? -27.054 6.780 31.139 1.00 76.69 93 ASP A CA 1
ATOM 724 C C . ASP A 1 93 ? -27.011 8.234 31.638 1.00 76.69 93 ASP A C 1
ATOM 726 O O . ASP A 1 93 ? -26.050 8.971 31.412 1.00 76.69 93 ASP A O 1
ATOM 730 N N . LYS A 1 94 ? -28.036 8.642 32.397 1.00 78.81 94 LYS A N 1
ATOM 731 C CA . LYS A 1 94 ? -28.119 9.940 33.091 1.00 78.81 94 LYS A CA 1
ATOM 732 C C . LYS A 1 94 ? -27.328 9.984 34.405 1.00 78.81 94 LYS A C 1
ATOM 734 O O . LYS A 1 94 ? -27.293 11.013 35.074 1.00 78.81 94 LYS A O 1
ATOM 739 N N . GLY A 1 95 ? -26.701 8.876 34.795 1.00 76.06 95 GLY A N 1
ATOM 740 C CA . GLY A 1 95 ? -25.859 8.756 35.981 1.00 76.06 95 GLY A CA 1
ATOM 741 C C . GLY A 1 95 ? -26.597 8.432 37.282 1.00 76.06 95 GLY A C 1
ATOM 742 O O . GLY A 1 95 ? -25.929 8.312 38.311 1.00 76.06 95 GLY A O 1
ATOM 743 N N . TYR A 1 96 ? -27.923 8.260 37.250 1.00 80.19 96 TYR A N 1
ATOM 744 C CA . TYR A 1 96 ? -28.743 7.919 38.417 1.00 80.19 96 TYR A CA 1
ATOM 745 C C . TYR A 1 96 ? -28.757 6.415 38.693 1.00 80.19 96 TYR A C 1
ATOM 747 O O . TYR A 1 96 ? -28.736 5.601 37.774 1.00 80.19 96 TYR A O 1
ATOM 755 N N . TRP A 1 97 ? -28.837 6.049 39.973 1.00 84.81 97 TRP A N 1
ATOM 756 C CA . TRP A 1 97 ? -28.991 4.660 40.399 1.00 84.81 97 TRP A CA 1
ATOM 757 C C . TRP A 1 97 ? -30.468 4.298 40.510 1.00 84.81 97 TRP A C 1
ATOM 759 O O . TRP A 1 97 ? -31.182 4.879 41.328 1.00 84.81 97 TRP A O 1
ATOM 769 N N . LYS A 1 98 ? -30.898 3.303 39.738 1.00 86.12 98 LYS A N 1
ATOM 770 C CA . LYS A 1 98 ? -32.248 2.735 39.788 1.00 86.12 98 LYS A CA 1
ATOM 771 C C . LYS A 1 98 ? -32.202 1.262 40.175 1.00 86.12 98 LYS A C 1
ATOM 773 O O . LYS A 1 98 ? -31.159 0.609 40.096 1.00 86.12 98 LYS A O 1
ATOM 778 N N . HIS A 1 99 ? -33.334 0.735 40.621 1.00 86.81 99 HIS A N 1
ATOM 779 C CA . HIS A 1 99 ? -33.478 -0.706 40.805 1.00 86.81 99 HIS A CA 1
ATOM 780 C C . HIS A 1 99 ? -33.464 -1.421 39.445 1.00 86.81 99 HIS A C 1
ATOM 782 O O . HIS A 1 99 ? -33.897 -0.859 38.438 1.00 86.81 99 HIS A O 1
ATOM 788 N N . VAL A 1 100 ? -32.943 -2.650 39.409 1.00 84.44 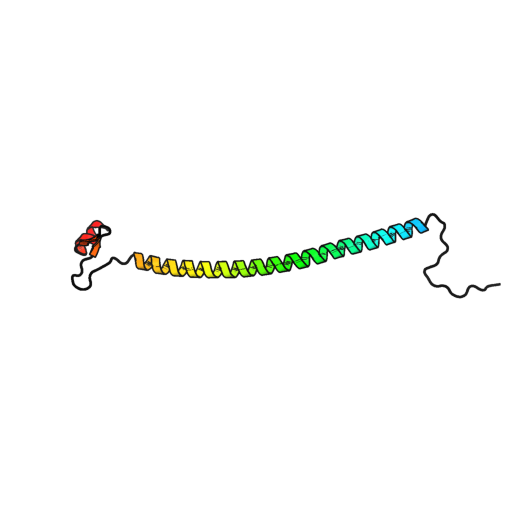100 VAL A N 1
ATOM 789 C CA . VAL A 1 100 ? -32.794 -3.435 38.167 1.00 84.44 100 VAL A CA 1
ATOM 790 C C . VAL A 1 100 ? -34.145 -3.609 37.474 1.00 84.44 100 VAL A C 1
ATOM 792 O O . VAL A 1 100 ? -34.242 -3.446 36.262 1.00 84.44 100 VAL A O 1
ATOM 795 N N . GLU A 1 101 ? -35.199 -3.875 38.244 1.00 84.00 101 GLU A N 1
ATOM 796 C CA . GLU A 1 101 ? -36.558 -4.083 37.742 1.00 84.00 101 GLU A CA 1
ATOM 797 C C . GLU A 1 101 ? -37.118 -2.830 37.057 1.00 84.00 101 GLU A C 1
ATOM 799 O O . GLU A 1 101 ? -37.844 -2.920 36.068 1.00 84.00 101 GLU A O 1
ATOM 804 N N . GLU A 1 102 ? -36.776 -1.653 37.582 1.00 83.94 102 GLU A N 1
ATOM 805 C CA . GLU A 1 102 ? -37.193 -0.372 37.019 1.00 83.94 102 GLU A CA 1
ATOM 806 C C . GLU A 1 102 ? -36.455 -0.079 35.713 1.00 83.94 102 GLU A C 1
ATOM 808 O O . GLU A 1 102 ? -37.090 0.286 34.728 1.00 83.94 102 GLU A O 1
ATOM 813 N N . TYR A 1 103 ? -35.146 -0.333 35.681 1.00 82.75 103 TYR A N 1
ATOM 814 C CA . TYR A 1 103 ? -34.329 -0.155 34.484 1.00 82.75 103 TYR A CA 1
ATOM 815 C C . TYR A 1 103 ? -34.770 -1.077 33.335 1.00 82.75 103 TYR A C 1
ATOM 817 O O . TYR A 1 103 ? -34.940 -0.605 32.212 1.00 82.75 103 TYR A O 1
ATOM 825 N N . ILE A 1 104 ? -35.018 -2.366 33.614 1.00 81.50 104 ILE A N 1
ATOM 826 C CA . ILE A 1 104 ? -35.472 -3.343 32.607 1.00 81.50 104 ILE A CA 1
ATOM 827 C C . ILE A 1 104 ? -36.828 -2.936 32.027 1.00 81.50 104 ILE A C 1
ATOM 829 O O . ILE A 1 104 ? -37.007 -2.991 30.816 1.00 81.50 104 ILE A O 1
ATOM 833 N N . ARG A 1 105 ? -37.772 -2.492 32.863 1.00 84.75 105 ARG A N 1
ATOM 834 C CA . ARG A 1 105 ? -39.102 -2.052 32.416 1.00 84.75 105 ARG A CA 1
ATOM 835 C C . ARG A 1 105 ? -39.059 -0.815 31.513 1.00 84.75 105 ARG A C 1
ATOM 837 O O . ARG A 1 105 ? -39.933 -0.665 30.672 1.00 84.75 105 ARG A O 1
ATOM 844 N N . GLU A 1 106 ? -38.091 0.076 31.712 1.00 81.81 106 GLU A N 1
ATOM 845 C CA . GLU A 1 106 ? -37.914 1.281 30.889 1.00 81.81 106 GLU A CA 1
ATOM 846 C C . GLU A 1 106 ? -37.172 1.009 29.565 1.00 81.81 106 GLU A C 1
ATOM 848 O O . GLU A 1 106 ? -37.325 1.788 28.627 1.00 81.81 106 GLU A O 1
ATOM 853 N N . HIS A 1 107 ? -36.379 -0.069 29.491 1.00 74.94 107 HIS A N 1
ATOM 854 C CA . HIS A 1 107 ? -35.466 -0.371 28.376 1.00 74.94 107 HIS A CA 1
ATOM 855 C C . HIS A 1 107 ? -35.728 -1.737 27.691 1.00 74.94 107 HIS A C 1
ATOM 857 O O . HIS A 1 107 ? -34.843 -2.236 26.993 1.00 74.94 107 HIS A O 1
ATOM 863 N N . SER A 1 108 ? -36.913 -2.340 27.883 1.00 68.19 108 SER A N 1
ATOM 864 C CA . SER A 1 108 ? -37.416 -3.532 27.156 1.00 68.19 108 SER A CA 1
ATOM 865 C C . SER A 1 108 ? -38.553 -3.158 26.216 1.00 68.19 108 SER A C 1
ATOM 867 O O . SER A 1 108 ? -38.619 -3.754 25.120 1.00 68.19 108 SER A O 1
#

Solvent-accessible surface area (backbone atoms only — not comparable to full-atom values): 6610 Å² total; per-residue (Å²): 138,90,86,90,80,89,82,70,101,80,76,73,93,68,63,84,77,56,61,56,52,57,53,50,52,52,51,50,53,51,51,52,50,54,53,55,52,53,54,54,56,52,54,58,55,53,51,53,55,51,53,52,52,50,50,56,51,48,55,51,51,51,55,50,51,56,49,52,52,54,51,51,57,53,55,61,58,69,73,60,75,58,59,40,92,86,79,56,28,29,52,44,98,88,69,48,76,39,52,52,70,59,52,49,70,77,74,112

Sequence (108 aa):
MLAIEKIGPYFFFVPIEQFHIDFIVSLLLVAAGVLLDIDLHKLAKEKGIKNELMRANMELSEANAALQESLAHIKVLKGLIPICAECKKVRDDKGYWKHVEEYIREHS

pLDDT: mean 78.85, std 15.74, range [36.09, 97.56]

Radius of gyration: 42.02 Å; Cα contacts (8 Å, |Δi|>4): 29; chains: 1; bounding box: 86×28×110 Å